Protein 1YOA (pdb70)

Solvent-accessible surface area: 8650 Å² total; per-residue (Å²): 178,104,87,96,38,68,84,137,87,64,107,73,100,92,48,16,3,42,0,0,0,0,63,60,51,153,67,25,4,7,8,19,18,7,71,27,82,112,51,35,188,169,60,57,29,9,6,0,9,5,92,98,112,37,88,16,5,42,0,0,96,134,32,19,66,0,0,8,0,29,0,0,90,103,17,85,70,12,0,96,39,5,112,111,115,37,87,151,86,44,89,126,0,12,44,18,44,32,71,96,4,96,82,45,27,3,2,2,0,47,66,0,1,62,32,35,0,0,55,32,122,106,40,127,80,46,44,102,30,0,86,0,25,0,40,39,61,79,56,19,98,86,96,156,57,158,66,7,52,14,134,120,12,65,59,136,97,22,38

B-factor: mean 22.8, std 9.39, range [10.14, 68.41]

Radius of gyration: 15.27 Å; Cα contacts (8 Å, |Δi|>4): 345; chains: 1; bounding box: 40×35×39 Å

Sequence (159 aa):
MNLEAKKKVLRSFTYGLYVLTAKDGDEVAAGTVNWVTQASFQPPLVAVGLKRDSHLHALVERTGKLALMTLAHDQKAIAQDFFKPTVREGDRLNGHPFEPSPTFGLPLLTELPYWLEAEVRHLYPGGDHSLVVAEVVEAGVRREEKPLVMWDTGWFYGG

Secondary structure (DSSP, 8-state):
--HHHHHHHHTT---B-EEEEEEETTEEEEEEE--EEEEETTTTEEEEEEESSSHHHHHHHHH-EEEEEEPBTT-HHHHHHTSS---EETTEETTEEEEE-TTT--EEETTSSEEEEEEEEEEE--SSEEEEEEEEEEEEES---PBPBGGGGT-----

Nearest PDB structures (foldseek):
  1wgb-assembly1_A  TM=1.001E+00  e=1.718E-31  Thermus thermophilus
  2r6v-assembly1_A  TM=8.390E-01  e=9.562E-11  Pyrococcus horikoshii OT3
  3k87-assembly1_B  TM=8.018E-01  e=1.440E-09  Burkholderia cepacia
  3cb0-assembly2_B  TM=8.166E-01  e=2.243E-09  Brucella melitensis
  3bnk-assembly1_A  TM=8.298E-01  e=1.056E-08  Methanosarcina acetivorans

InterPro domains:
  IPR002563 Flavin reductase like domain [PF01613] (10-154)
  IPR002563 Flavin reductase like domain [SM00903] (10-157)
  IPR012349 FMN-binding split barrel [G3DSA:2.30.110.10] (2-159)
  IPR050268 NADH-dependent flavin reductase [PTHR30466] (7-154)

Structure (mmCIF, N/CA/C/O backbone):
data_1YOA
#
_entry.id   1YOA
#
_cell.length_a   132.966
_cell.length_b   132.966
_cell.length_c   132.966
_cell.angle_alpha   90.00
_cell.angle_beta   90.00
_cell.angle_gamma   90.00
#
_symmetry.space_group_name_H-M   'I 4 3 2'
#
loop_
_entity.id
_entity.type
_entity.pdbx_description
1 polymer 'putative flavoprotein'
2 non-polymer 'FLAVIN-ADENINE DINUCLEOTIDE'
3 non-polymer 'FLAVIN MONONUCLEOTIDE'
4 water water
#
loop_
_atom_site.group_PDB
_atom_site.id
_atom_site.type_symbol
_atom_site.label_atom_id
_atom_site.label_alt_id
_atom_site.label_comp_id
_atom_site.label_asym_id
_atom_site.label_entity_id
_atom_site.label_seq_id
_atom_site.pdbx_PDB_ins_code
_atom_site.Cartn_x
_atom_site.Cartn_y
_atom_site.Cartn_z
_atom_site.occupancy
_atom_site.B_iso_or_equiv
_atom_site.auth_seq_id
_atom_site.auth_comp_id
_atom_site.auth_asym_id
_atom_site.auth_atom_id
_atom_site.pdbx_PDB_model_num
ATOM 1 N N . MET A 1 1 ? 41.049 64.418 34.359 1.00 36.11 1 MET A N 1
ATOM 2 C CA . MET A 1 1 ? 41.594 64.546 32.979 1.00 35.71 1 MET A CA 1
ATOM 3 C C . MET A 1 1 ? 41.127 65.850 32.331 1.00 34.81 1 MET A C 1
ATOM 4 O O . MET A 1 1 ? 40.266 66.544 32.869 1.00 35.22 1 MET A O 1
ATOM 9 N N . ASN A 1 2 ? 41.685 66.175 31.172 1.00 33.16 2 ASN A N 1
ATOM 10 C CA . ASN A 1 2 ? 41.231 67.313 30.383 1.00 32.83 2 ASN A CA 1
ATOM 11 C C . ASN A 1 2 ? 39.902 66.972 29.679 1.00 32.45 2 ASN A C 1
ATOM 12 O O . ASN A 1 2 ? 39.908 66.393 28.592 1.00 31.47 2 ASN A O 1
ATOM 17 N N . LEU A 1 3 ? 38.778 67.349 30.293 1.00 31.59 3 LEU A N 1
ATOM 18 C CA . LEU A 1 3 ? 37.453 66.968 29.786 1.00 31.58 3 LEU A CA 1
ATOM 19 C C . LEU A 1 3 ? 37.056 67.667 28.508 1.00 30.73 3 LEU A C 1
ATOM 20 O O . LEU A 1 3 ? 36.426 67.043 27.644 1.00 30.03 3 LEU A O 1
ATOM 25 N N . GLU A 1 4 ? 37.416 68.945 28.367 1.00 29.53 4 GLU A N 1
ATOM 26 C CA . GLU A 1 4 ? 37.118 69.660 27.134 1.00 29.91 4 GLU A CA 1
ATOM 27 C C . GLU A 1 4 ? 37.831 68.983 25.958 1.00 27.82 4 GLU A C 1
ATOM 28 O O . GLU A 1 4 ? 37.249 68.810 24.889 1.00 27.46 4 GLU A O 1
ATOM 34 N N . ALA A 1 5 ? 39.075 68.580 26.181 1.00 26.11 5 ALA A N 1
ATOM 35 C CA . ALA A 1 5 ? 39.868 67.936 25.149 1.00 25.01 5 ALA A CA 1
ATOM 36 C C . ALA A 1 5 ? 39.317 66.547 24.791 1.00 23.66 5 ALA A C 1
ATOM 37 O O . ALA A 1 5 ? 39.280 66.196 23.626 1.00 23.96 5 ALA A O 1
ATOM 39 N N . LYS A 1 6 ? 38.939 65.757 25.784 1.00 23.03 6 LYS A N 1
ATOM 40 C CA . LYS A 1 6 ? 38.323 64.440 25.557 1.00 23.30 6 LYS A CA 1
ATOM 41 C C . LYS A 1 6 ? 37.080 64.545 24.658 1.00 22.45 6 LYS A C 1
ATOM 42 O O . LYS A 1 6 ? 36.899 63.743 23.718 1.00 19.81 6 LYS A O 1
ATOM 48 N N . LYS A 1 7 ? 36.236 65.542 24.940 1.00 20.95 7 LYS A N 1
ATOM 49 C CA . LYS A 1 7 ? 35.036 65.757 24.129 1.00 21.36 7 LYS A CA 1
ATOM 50 C C . LYS A 1 7 ? 35.375 66.072 22.700 1.00 20.15 7 LYS A C 1
ATOM 51 O O . LYS A 1 7 ? 34.760 65.506 21.786 1.00 18.82 7 LYS A O 1
ATOM 57 N N . LYS A 1 8 ? 36.327 66.995 22.500 1.00 18.88 8 LYS A N 1
ATOM 58 C CA . LYS A 1 8 ? 36.759 67.394 21.172 1.00 19.05 8 LYS A CA 1
ATOM 59 C C . LYS A 1 8 ? 37.434 66.244 20.411 1.00 18.09 8 LYS A C 1
ATOM 60 O O . LYS A 1 8 ? 37.201 66.081 19.224 1.00 18.12 8 LYS A O 1
ATOM 66 N N . VAL A 1 9 ? 38.235 65.445 21.118 1.00 17.56 9 VAL A N 1
ATOM 67 C CA . VAL A 1 9 ? 38.898 64.292 20.513 1.00 16.73 9 VAL A CA 1
ATOM 68 C C . VAL A 1 9 ? 37.880 63.256 20.041 1.00 16.26 9 VAL A C 1
ATOM 69 O O . VAL A 1 9 ? 37.936 62.824 18.898 1.00 16.32 9 VAL A O 1
ATOM 73 N N . LEU A 1 10 ? 36.911 62.909 20.886 1.00 15.87 10 LEU A N 1
ATOM 74 C CA . LEU A 1 10 ? 35.921 61.891 20.514 1.00 15.63 10 LEU A CA 1
ATOM 75 C C . LEU A 1 10 ? 35.022 62.407 19.380 1.00 16.31 10 LEU A C 1
ATOM 76 O O . LEU A 1 10 ? 34.604 61.634 18.527 1.00 14.99 10 LEU A O 1
ATOM 81 N N . ARG A 1 11 ? 34.754 63.715 19.357 1.00 16.53 11 ARG A N 1
ATOM 82 C CA . ARG A 1 11 ? 33.994 64.332 18.275 1.00 17.59 11 ARG A CA 1
ATOM 83 C C . ARG A 1 11 ? 34.779 64.490 16.974 1.00 16.37 11 ARG A C 1
ATOM 84 O O . ARG A 1 11 ? 34.213 64.864 15.973 1.00 16.52 11 ARG A O 1
ATOM 92 N N . SER A 1 12 ? 36.078 64.168 16.967 1.00 15.32 12 SER A N 1
ATOM 93 C CA . SER A 1 12 ? 36.845 64.157 15.707 1.00 14.77 12 SER A CA 1
ATOM 94 C C . SER A 1 12 ? 36.703 62.825 14.940 1.00 14.53 12 SER A C 1
ATOM 95 O O . SER A 1 12 ? 37.226 62.701 13.835 1.00 15.03 12 SER A O 1
ATOM 98 N N . PHE A 1 13 ? 36.029 61.845 15.535 1.00 13.48 13 PHE A N 1
AT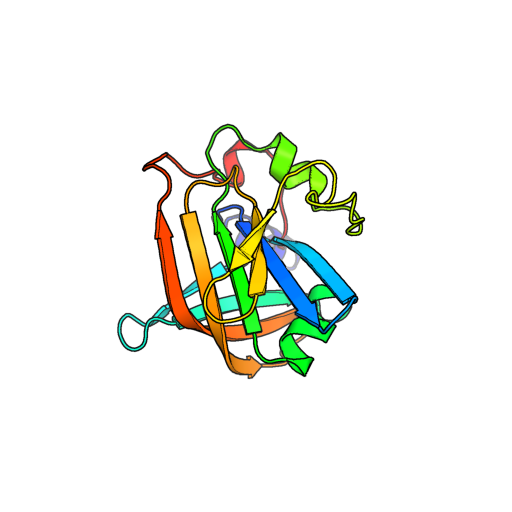OM 99 C CA . PHE A 1 13 ? 35.844 60.506 14.941 1.00 13.06 13 PHE A CA 1
ATOM 100 C C . PHE A 1 13 ? 34.850 60.624 13.791 1.00 14.29 13 PHE A C 1
ATOM 101 O O . PHE A 1 13 ? 33.868 61.393 13.874 1.00 14.00 13 PHE A O 1
ATOM 109 N N . THR A 1 14 ? 35.092 59.851 12.744 1.00 13.75 14 THR A N 1
ATOM 110 C CA . THR A 1 14 ? 34.269 59.861 11.531 1.00 13.82 14 THR A CA 1
ATOM 111 C C . THR A 1 14 ? 33.337 58.662 11.531 1.00 13.15 14 THR A C 1
ATOM 112 O O . THR A 1 14 ? 33.772 57.544 11.806 1.00 11.91 14 THR A O 1
ATOM 116 N N . TYR A 1 15 ? 32.049 58.908 11.258 1.00 12.77 15 TYR A N 1
ATOM 117 C CA . TYR A 1 15 ? 31.063 57.840 11.169 1.00 13.55 15 TYR A CA 1
ATOM 118 C C . TYR A 1 15 ? 30.162 57.947 9.948 1.00 13.38 15 TYR A C 1
ATOM 119 O O . TYR A 1 15 ? 29.995 59.008 9.366 1.00 13.94 15 TYR A O 1
ATOM 128 N N . GLY A 1 16 ? 29.570 56.822 9.586 1.00 13.39 16 GLY A N 1
ATOM 129 C CA . GLY A 1 16 ? 28.470 56.801 8.671 1.00 13.01 16 GLY A CA 1
ATOM 130 C C . GLY A 1 16 ? 27.183 56.869 9.447 1.00 13.89 16 GLY A C 1
ATOM 131 O O . GLY A 1 16 ? 27.183 56.945 10.688 1.00 14.15 16 GLY A O 1
ATOM 132 N N . LEU A 1 17 ? 26.094 56.802 8.704 1.00 13.27 17 LEU A N 1
ATOM 133 C CA . LEU A 1 17 ? 24.760 56.765 9.269 1.00 14.00 17 LEU A CA 1
ATOM 134 C C . LEU A 1 17 ? 24.025 55.559 8.746 1.00 12.79 17 LEU A C 1
ATOM 135 O O . LEU A 1 17 ? 24.019 55.281 7.541 1.00 13.52 17 LEU A O 1
ATOM 140 N N . TYR A 1 18 ? 23.400 54.849 9.669 1.00 12.58 18 TYR A N 1
ATOM 141 C CA . TYR A 1 18 ? 22.815 53.527 9.422 1.00 11.84 18 TYR A CA 1
ATOM 142 C C . TYR A 1 18 ? 21.493 53.457 10.171 1.00 12.23 18 TYR A C 1
ATOM 143 O O .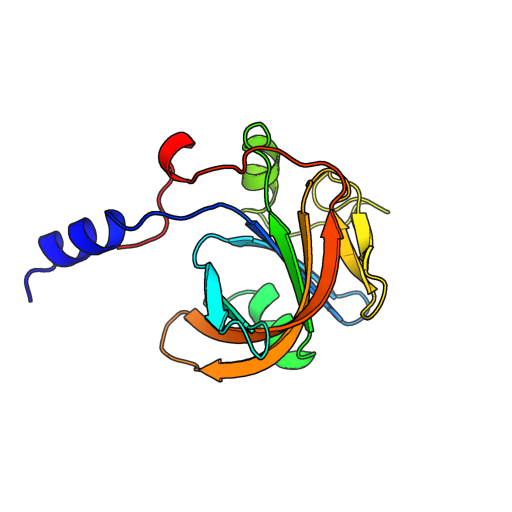 TYR A 1 18 ? 21.270 54.211 11.148 1.00 11.63 18 TYR A O 1
ATOM 152 N N . VAL A 1 19 ? 20.608 52.585 9.712 1.00 11.72 19 VAL A N 1
ATOM 153 C CA . VAL A 1 19 ? 19.404 52.270 10.491 1.00 12.55 19 VAL A CA 1
ATOM 154 C C . VAL A 1 19 ? 19.489 50.867 10.957 1.00 12.51 19 VAL A C 1
ATOM 155 O O . VAL A 1 19 ? 19.722 49.955 10.177 1.00 12.57 19 VAL A O 1
ATOM 159 N N . LEU A 1 20 ? 19.352 50.684 12.266 1.00 12.99 20 LEU A N 1
ATOM 160 C CA . LEU A 1 20 ? 19.397 49.371 12.870 1.00 13.48 20 LEU A CA 1
ATOM 161 C C . LEU A 1 20 ? 17.959 48.970 13.208 1.00 13.83 20 LEU A C 1
ATOM 162 O O . LEU A 1 20 ? 17.222 49.792 13.716 1.00 14.23 20 LEU A O 1
ATOM 167 N N . THR A 1 21 ? 17.556 47.769 12.854 1.00 14.37 21 THR A N 1
ATOM 168 C CA . THR A 1 21 ? 16.229 47.271 13.240 1.00 15.36 21 THR A CA 1
ATOM 169 C C . THR A 1 21 ? 16.276 45.978 14.017 1.00 15.53 21 THR A C 1
ATOM 170 O O . THR A 1 21 ? 17.216 45.187 13.935 1.00 14.16 21 THR A O 1
ATOM 174 N N . ALA A 1 22 ? 15.177 45.731 14.725 1.00 15.61 22 ALA A N 1
ATOM 175 C CA . ALA A 1 22 ? 15.048 44.585 15.583 1.00 16.11 22 ALA A CA 1
ATOM 176 C C . ALA A 1 22 ? 13.556 44.303 15.762 1.00 16.56 22 ALA A C 1
ATOM 177 O O . ALA A 1 22 ? 12.715 45.190 15.595 1.00 15.74 22 ALA A O 1
ATOM 179 N N . LYS A 1 23 ? 13.236 43.077 16.111 1.00 18.84 23 LYS A N 1
ATOM 180 C CA . LYS A 1 23 ? 11.833 42.752 16.353 1.00 20.20 23 LYS A CA 1
ATOM 181 C C . LYS A 1 23 ? 11.642 41.451 17.114 1.00 20.60 23 LYS A C 1
ATOM 182 O O . LYS A 1 23 ? 12.498 40.557 17.082 1.00 20.26 23 LYS A O 1
ATOM 188 N N . ASP A 1 24 ? 10.517 41.390 17.821 1.00 20.64 24 ASP A N 1
ATOM 189 C CA . ASP A 1 24 ? 10.085 40.216 18.550 1.00 21.55 24 ASP A CA 1
ATOM 190 C C . ASP A 1 24 ? 8.571 40.248 18.539 1.00 21.22 24 ASP A C 1
ATOM 191 O O . ASP A 1 24 ? 7.978 40.978 19.302 1.00 20.64 24 ASP A O 1
ATOM 196 N N . GLY A 1 25 ? 7.967 39.476 17.649 1.00 22.88 25 GLY A N 1
ATOM 197 C CA . GLY A 1 25 ? 6.511 39.489 17.461 1.00 22.87 25 GLY A CA 1
ATOM 198 C C . GLY A 1 25 ? 6.039 40.871 17.041 1.00 23.34 25 GLY A C 1
ATOM 199 O O . GLY A 1 25 ? 6.565 41.443 16.084 1.00 23.62 25 GLY A O 1
ATOM 200 N N . ASP A 1 26 ? 5.082 41.442 17.779 1.00 23.18 26 ASP A N 1
ATOM 201 C CA . ASP A 1 26 ? 4.589 42.779 17.465 1.00 23.64 26 ASP A CA 1
ATOM 202 C C . ASP A 1 26 ? 5.491 43.917 17.942 1.00 22.50 26 ASP A C 1
ATOM 203 O O . ASP A 1 26 ? 5.255 45.063 17.594 1.00 21.00 26 ASP A O 1
ATOM 208 N N . GLU A 1 27 ? 6.515 43.618 18.742 1.00 22.19 27 GLU A N 1
ATOM 209 C CA . GLU A 1 27 ? 7.492 44.637 19.103 1.00 22.74 27 GLU A CA 1
ATOM 210 C C . GLU A 1 27 ? 8.468 44.825 17.958 1.00 22.02 27 GLU A C 1
ATOM 211 O O . GLU A 1 27 ? 9.119 43.874 17.538 1.00 20.55 27 GLU A O 1
ATOM 217 N N . VAL A 1 28 ? 8.509 46.050 17.450 1.00 22.51 28 VAL A N 1
ATOM 218 C CA . VAL A 1 28 ? 9.408 46.440 16.369 1.00 22.29 28 VAL A CA 1
ATOM 219 C C . VAL A 1 28 ? 10.099 47.732 16.785 1.00 21.42 28 VAL A C 1
ATOM 220 O O . VAL A 1 28 ? 9.477 48.637 17.354 1.00 22.00 28 VAL A O 1
ATOM 224 N N . ALA A 1 29 ? 11.405 47.806 16.510 1.00 19.06 29 ALA A N 1
ATOM 225 C CA . ALA A 1 29 ? 12.198 48.992 16.774 1.00 18.97 29 ALA A CA 1
ATOM 226 C C . ALA A 1 29 ? 13.125 49.257 15.598 1.00 17.77 29 ALA A C 1
ATOM 227 O O . ALA A 1 29 ? 13.603 48.338 14.959 1.00 16.49 29 ALA A O 1
ATOM 229 N N . ALA A 1 30 ? 13.319 50.527 15.303 1.00 17.44 30 ALA A N 1
ATOM 230 C CA . ALA A 1 30 ? 14.220 50.957 14.257 1.00 17.13 30 ALA A CA 1
ATOM 231 C C . ALA A 1 30 ? 14.825 52.253 14.742 1.00 16.93 30 ALA A C 1
ATOM 232 O O . ALA A 1 30 ? 14.123 53.099 15.287 1.00 18.29 30 ALA A O 1
ATOM 234 N N . GLY A 1 31 ? 16.140 52.401 14.599 1.00 15.49 31 GLY A N 1
ATOM 235 C CA . GLY A 1 31 ? 16.780 53.624 15.019 1.00 14.82 31 GLY A CA 1
ATOM 236 C C . GLY A 1 31 ? 17.997 53.965 14.205 1.00 14.45 31 GLY A C 1
ATOM 237 O O . GLY A 1 31 ? 18.721 53.068 13.742 1.00 12.42 31 GLY A O 1
ATOM 238 N N . THR A 1 32 ? 18.214 55.256 14.010 1.00 13.69 32 THR A N 1
ATOM 239 C CA . THR A 1 32 ? 19.424 55.710 13.330 1.00 14.21 32 THR A CA 1
ATOM 240 C C . THR A 1 32 ? 20.599 55.641 14.294 1.00 14.03 32 THR A C 1
ATOM 241 O O . THR A 1 32 ? 20.528 56.114 15.441 1.00 13.05 32 THR A O 1
ATOM 245 N N . VAL A 1 33 ? 21.683 55.052 13.816 1.00 13.24 33 VAL A N 1
ATOM 246 C CA . VAL A 1 33 ? 22.897 54.858 14.596 1.00 12.44 33 VAL A CA 1
ATOM 247 C C . VAL A 1 33 ? 24.142 55.287 13.806 1.00 12.99 33 VAL A C 1
ATOM 248 O O . VAL A 1 33 ? 24.165 55.279 12.565 1.00 12.36 33 VAL A O 1
ATOM 252 N N . ASN A 1 34 ? 25.173 55.666 14.555 1.00 13.06 34 ASN A N 1
ATOM 253 C CA . ASN A 1 34 ? 26.474 55.946 13.981 1.00 13.25 34 ASN A CA 1
ATOM 254 C C . ASN A 1 34 ? 27.620 55.073 14.486 1.00 12.85 34 ASN A C 1
ATOM 255 O O . ASN A 1 34 ? 28.613 54.918 13.775 1.00 12.17 34 ASN A O 1
ATOM 260 N N . TRP A 1 35 ? 27.513 54.576 15.706 1.00 12.15 35 TRP A N 1
ATOM 261 C CA . TRP A 1 35 ? 28.613 53.843 16.350 1.00 12.25 35 TRP A CA 1
ATOM 262 C C . TRP A 1 35 ? 28.664 52.413 15.830 1.00 12.48 35 TRP A C 1
ATOM 263 O O . TRP A 1 35 ? 28.237 51.471 16.475 1.00 12.99 35 TRP A O 1
ATOM 274 N N . VAL A 1 36 ? 29.230 52.269 14.634 1.00 11.79 36 VAL A N 1
ATOM 275 C CA . VAL A 1 36 ? 29.213 51.001 13.906 1.00 11.84 36 VAL A CA 1
ATOM 276 C C . VAL A 1 36 ? 30.605 50.811 13.270 1.00 11.82 36 VAL A C 1
ATOM 277 O O . VAL A 1 36 ? 31.142 51.737 12.616 1.00 11.56 36 VAL A O 1
ATOM 281 N N . THR A 1 37 ? 31.156 49.616 13.420 1.00 12.14 37 THR A N 1
ATOM 282 C CA . THR A 1 37 ? 32.392 49.277 12.711 1.00 12.01 37 THR A CA 1
ATOM 283 C C . THR A 1 37 ? 32.433 47.770 12.405 1.00 12.52 37 THR A C 1
ATOM 284 O O . THR A 1 37 ? 31.927 46.972 13.159 1.00 11.85 37 THR A O 1
ATOM 288 N N . GLN A 1 38 ? 33.086 47.388 11.313 1.00 13.38 38 GLN A N 1
ATOM 289 C CA . GLN A 1 38 ? 33.414 45.981 11.122 1.00 13.14 38 GLN A CA 1
ATOM 290 C C . GLN A 1 38 ? 34.431 45.588 12.240 1.00 13.49 38 GLN A C 1
ATOM 291 O O . GLN A 1 38 ? 35.169 46.446 12.762 1.00 14.06 38 GLN A O 1
ATOM 297 N N . ALA A 1 39 ? 34.429 44.317 12.651 1.00 12.84 39 ALA A N 1
ATOM 298 C CA . ALA A 1 39 ? 35.261 43.830 13.747 1.00 13.76 39 ALA A CA 1
ATOM 299 C C . ALA A 1 39 ? 36.016 42.494 13.454 1.00 14.20 39 ALA A C 1
ATOM 300 O O . ALA A 1 39 ? 36.577 41.925 14.357 1.00 14.05 39 ALA A O 1
ATOM 302 N N . SER A 1 40 ? 35.976 42.040 12.213 1.00 14.52 40 SER A N 1
ATOM 303 C CA . SER A 1 40 ? 36.780 40.890 11.702 1.00 16.99 40 SER A CA 1
ATOM 304 C C . SER A 1 40 ? 36.305 40.607 10.247 1.00 16.95 40 SER A C 1
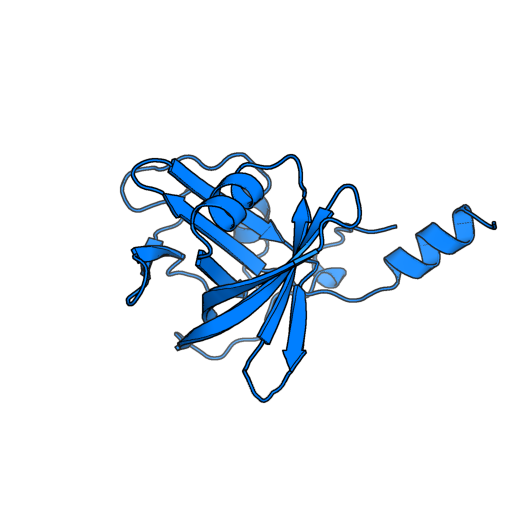ATOM 305 O O . SER A 1 40 ? 35.193 40.944 9.877 1.00 15.03 40 SER A O 1
ATOM 308 N N . PHE A 1 41 ? 37.190 40.091 9.390 1.00 17.67 41 PHE A N 1
ATOM 309 C CA . PHE A 1 41 ? 36.828 39.656 8.064 1.00 18.66 41 PHE A CA 1
ATOM 310 C C . PHE A 1 41 ? 36.271 38.237 8.173 1.00 20.07 41 PHE A C 1
ATOM 311 O O . PHE A 1 41 ? 35.247 37.925 7.563 1.00 19.68 41 PHE A O 1
ATOM 319 N N . GLN A 1 42 ? 36.969 37.395 8.939 1.00 21.44 42 GLN A N 1
ATOM 320 C CA . GLN A 1 42 ? 36.521 36.031 9.255 1.00 22.68 42 GLN A CA 1
ATOM 321 C C . GLN A 1 42 ? 36.482 35.856 10.764 1.00 21.18 42 GLN A C 1
ATOM 322 O O . GLN A 1 42 ? 37.496 36.073 11.459 1.00 21.22 42 GLN A O 1
ATOM 328 N N . PRO A 1 43 ? 35.321 35.548 11.331 1.00 19.83 43 PRO A N 1
ATOM 329 C CA . PRO A 1 43 ? 34.013 35.611 10.666 1.00 20.09 43 PRO A CA 1
ATOM 330 C C . PRO A 1 43 ? 33.683 37.062 10.340 1.00 19.57 43 PRO A C 1
ATOM 331 O O . PRO A 1 43 ? 34.400 37.940 10.845 1.00 18.52 43 PRO A O 1
ATOM 335 N N . PRO A 1 44 ? 32.681 37.319 9.497 1.00 19.57 44 PRO A N 1
ATOM 336 C CA . PRO A 1 44 ? 32.306 38.698 9.181 1.00 18.68 44 PRO A CA 1
ATOM 337 C C . PRO A 1 44 ? 31.520 39.309 10.336 1.00 18.16 44 PRO A C 1
ATOM 338 O O . PRO A 1 44 ? 30.319 39.129 10.439 1.00 18.22 44 PRO A O 1
ATOM 342 N N . LEU A 1 45 ? 32.220 40.036 11.200 1.00 16.50 45 LEU A N 1
ATOM 343 C CA . LEU A 1 45 ? 31.620 40.618 12.390 1.00 15.33 45 LEU A CA 1
ATOM 344 C C . LEU A 1 45 ? 31.393 42.112 12.260 1.00 14.89 45 LEU A C 1
ATOM 345 O O . LEU A 1 45 ? 32.204 42.814 11.687 1.00 14.29 45 LEU A O 1
ATOM 350 N N . VAL A 1 46 ? 30.273 42.592 12.789 1.00 14.06 46 VAL A N 1
ATOM 351 C CA . VAL A 1 46 ? 29.998 44.021 12.884 1.00 14.49 46 VAL A CA 1
ATOM 352 C C . VAL A 1 46 ? 29.828 44.290 14.368 1.00 13.93 46 VAL A C 1
ATOM 353 O O . VAL A 1 46 ? 29.254 43.481 15.084 1.00 14.43 46 VAL A O 1
ATOM 357 N N . ALA A 1 47 ? 30.360 45.408 14.821 1.00 13.42 47 ALA A N 1
ATOM 358 C CA . ALA A 1 47 ? 30.174 45.875 16.194 1.00 13.81 47 ALA A CA 1
ATOM 359 C C . ALA A 1 47 ? 29.334 47.148 16.181 1.00 13.54 47 ALA A C 1
ATOM 360 O O . ALA A 1 47 ? 29.554 48.039 15.358 1.00 14.13 47 ALA A O 1
ATOM 362 N N . VAL A 1 48 ? 28.381 47.235 17.110 1.00 14.71 48 VAL A N 1
ATOM 363 C CA . VAL A 1 48 ? 27.489 48.396 17.239 1.00 14.94 48 VAL A CA 1
ATOM 364 C C . VAL A 1 48 ? 27.425 48.845 18.702 1.00 14.38 48 VAL A C 1
ATOM 365 O O . VAL A 1 48 ? 27.201 48.023 19.589 1.00 15.42 48 VAL A O 1
ATOM 369 N N . GLY A 1 49 ? 27.628 50.138 18.940 1.00 13.64 49 GLY A N 1
ATOM 370 C CA . GLY A 1 49 ? 27.386 50.752 20.244 1.00 14.52 49 GLY A CA 1
ATOM 371 C C . GLY A 1 49 ? 25.906 51.115 20.372 1.00 15.39 49 GLY A C 1
ATOM 372 O O . GLY A 1 49 ? 25.437 52.050 19.706 1.00 14.93 49 GLY A O 1
ATOM 373 N N . LEU A 1 50 ? 25.200 50.396 21.239 1.00 17.01 50 LEU A N 1
ATOM 374 C CA . LEU A 1 50 ? 23.743 50.470 21.344 1.00 18.26 50 LEU A CA 1
ATOM 375 C C . LEU A 1 50 ? 23.338 50.933 22.738 1.00 18.64 50 LEU A C 1
ATOM 376 O O . LEU A 1 50 ? 23.684 50.295 23.735 1.00 16.64 50 LEU A O 1
ATOM 381 N N . LYS A 1 51 ? 22.605 52.043 22.798 1.00 20.33 51 LYS A N 1
ATOM 382 C CA . LYS A 1 51 ? 22.172 52.651 24.066 1.00 21.23 51 LYS A CA 1
ATOM 383 C C . LYS A 1 51 ? 21.399 51.645 24.899 1.00 21.61 51 LYS A C 1
ATOM 384 O O . LYS A 1 51 ? 20.433 51.049 24.435 1.00 20.22 51 LYS A O 1
ATOM 390 N N . ARG A 1 52 ? 21.834 51.465 26.140 1.00 22.77 52 ARG A N 1
ATOM 391 C CA . ARG A 1 52 ? 21.298 50.435 27.010 1.00 25.10 52 ARG A CA 1
ATOM 392 C C . ARG A 1 52 ? 19.803 50.695 27.258 1.00 25.80 52 ARG A C 1
ATOM 393 O O . ARG A 1 52 ? 19.016 49.752 27.328 1.00 26.66 52 ARG A O 1
ATOM 401 N N . ASP A 1 53 ? 19.467 51.974 27.382 1.00 27.16 53 ASP A N 1
ATOM 402 C CA . ASP A 1 53 ? 18.119 52.464 27.703 1.00 28.66 53 ASP A CA 1
ATOM 403 C C . ASP A 1 53 ? 17.394 52.769 26.397 1.00 27.35 53 ASP A C 1
ATOM 404 O O . ASP A 1 53 ? 17.071 53.940 26.094 1.00 29.39 53 ASP A O 1
ATOM 409 N N . SER A 1 54 ? 17.203 51.724 25.596 1.00 24.69 54 SER A N 1
ATOM 410 C CA . SER A 1 54 ? 16.491 51.857 24.327 1.00 22.07 54 SER A CA 1
ATOM 411 C C . SER A 1 54 ? 15.730 50.575 23.984 1.00 20.36 54 SER A C 1
ATOM 412 O O . SER A 1 54 ? 16.077 49.461 24.411 1.00 18.07 54 SER A O 1
ATOM 415 N N . HIS A 1 55 ? 14.669 50.727 23.185 1.00 19.28 55 HIS A N 1
ATOM 416 C CA . HIS A 1 55 ? 13.874 49.591 22.767 1.00 18.45 55 HIS A CA 1
ATOM 417 C C . HIS A 1 55 ? 14.701 48.700 21.849 1.00 17.64 55 HIS A C 1
ATOM 418 O O . HIS A 1 55 ? 14.634 47.488 21.946 1.00 16.56 55 HIS A O 1
ATOM 425 N N . LEU A 1 56 ? 15.503 49.301 20.972 1.00 16.69 56 LEU A N 1
ATOM 426 C CA . LEU A 1 56 ? 16.403 48.515 20.131 1.00 17.45 56 LEU A CA 1
ATOM 427 C C . LEU A 1 56 ? 17.258 47.584 20.959 1.00 16.12 56 LEU A C 1
ATOM 428 O O . LEU A 1 56 ? 17.372 46.406 20.658 1.00 17.01 56 LEU A O 1
ATOM 433 N N . HIS A 1 57 ? 17.868 48.111 22.011 1.00 16.85 57 HIS A N 1
ATOM 434 C CA . HIS A 1 57 ? 18.735 47.286 22.856 1.00 17.48 57 HIS A CA 1
ATOM 435 C C . HIS A 1 57 ? 17.966 46.121 23.450 1.00 17.97 57 HIS A C 1
ATOM 436 O O . HIS A 1 57 ? 18.418 44.983 23.431 1.00 18.20 57 HIS A O 1
ATOM 443 N N . ALA A 1 58 ? 16.768 46.408 23.959 1.00 18.37 58 ALA A N 1
ATOM 444 C CA . ALA A 1 58 ? 15.976 45.386 24.631 1.00 18.75 58 ALA A CA 1
ATOM 445 C C . ALA A 1 58 ? 15.696 44.225 23.690 1.00 17.92 58 ALA A C 1
ATOM 446 O O . ALA A 1 58 ? 15.901 43.053 24.038 1.00 17.81 58 ALA A O 1
ATOM 448 N N . LEU A 1 59 ? 15.309 44.540 22.457 1.00 17.53 59 LEU A N 1
ATOM 449 C CA . LEU A 1 59 ? 14.996 43.533 21.461 1.00 17.83 59 LEU A CA 1
ATOM 450 C C . LEU A 1 59 ? 16.224 42.792 20.977 1.00 17.69 59 LEU A C 1
ATOM 451 O O . LEU A 1 59 ? 16.160 41.585 20.752 1.00 17.95 59 LEU A O 1
ATOM 456 N N . VAL A 1 60 ? 17.325 43.510 20.772 1.00 18.87 60 VAL A N 1
ATOM 457 C CA . VAL A 1 60 ? 18.537 42.865 20.243 1.00 18.90 60 VAL A CA 1
ATOM 458 C C . VAL A 1 60 ? 19.071 41.892 21.284 1.00 20.64 60 VAL A C 1
ATOM 459 O O . VAL A 1 60 ? 19.440 40.774 20.948 1.00 21.29 60 VAL A O 1
ATOM 463 N N . GLU A 1 61 ? 19.103 42.316 22.539 1.00 22.08 61 GLU A N 1
ATOM 464 C CA . GLU A 1 61 ? 19.616 41.458 23.619 1.00 23.59 61 GLU A CA 1
ATOM 465 C C . GLU A 1 61 ? 18.718 40.230 23.829 1.00 23.46 61 GLU A C 1
ATOM 466 O O . GLU A 1 61 ? 19.192 39.126 24.031 1.00 23.36 61 GLU A O 1
ATOM 472 N N . ARG A 1 62 ? 17.408 40.425 23.747 1.00 23.16 62 ARG A N 1
ATOM 473 C CA . ARG A 1 62 ? 16.436 39.350 23.942 1.00 23.36 62 ARG A CA 1
ATOM 474 C C . ARG A 1 62 ? 16.413 38.292 22.826 1.00 22.70 62 ARG A C 1
ATOM 475 O O . ARG A 1 62 ? 16.317 37.097 23.096 1.00 22.87 62 ARG A O 1
ATOM 483 N N . THR A 1 63 ? 16.503 38.718 21.568 1.00 20.92 63 THR A N 1
ATOM 484 C CA . THR A 1 63 ? 16.373 37.818 20.434 1.00 20.31 63 THR A CA 1
ATOM 485 C C . THR A 1 63 ? 17.709 37.411 19.820 1.00 19.49 63 THR A C 1
ATOM 486 O O . THR A 1 63 ? 17.775 36.420 19.128 1.00 19.63 63 THR A O 1
ATOM 490 N N . GLY A 1 64 ? 18.751 38.205 20.046 1.00 19.05 64 GLY A N 1
ATOM 491 C CA . GLY A 1 64 ? 20.060 37.930 19.467 1.00 19.12 64 GLY A CA 1
ATOM 492 C C . GLY A 1 64 ? 20.149 38.187 17.969 1.00 18.98 64 GLY A C 1
ATOM 493 O O . GLY A 1 64 ? 21.025 37.650 17.297 1.00 18.87 64 GLY A O 1
ATOM 494 N N . LYS A 1 65 ? 19.231 38.995 17.443 1.00 18.35 65 LYS A N 1
ATOM 495 C CA . LYS A 1 65 ? 19.093 39.214 16.012 1.00 18.56 65 LYS A CA 1
ATOM 496 C C . LYS A 1 65 ? 19.008 40.694 15.719 1.00 17.45 65 LYS A C 1
ATOM 497 O O . LYS A 1 65 ? 18.330 41.437 16.442 1.00 18.55 65 LYS A O 1
ATOM 503 N N . LEU A 1 66 ? 19.665 41.130 14.643 1.00 16.26 66 LEU A N 1
ATOM 504 C CA . LEU A 1 66 ? 19.558 42.514 14.199 1.00 15.45 66 LEU A CA 1
ATOM 505 C C . LEU A 1 66 ? 19.729 42.658 12.690 1.00 15.22 66 LEU A C 1
ATOM 506 O O . LEU A 1 66 ? 20.276 41.790 12.034 1.00 16.08 66 LEU A O 1
ATOM 511 N N . ALA A 1 67 ? 19.207 43.745 12.141 1.0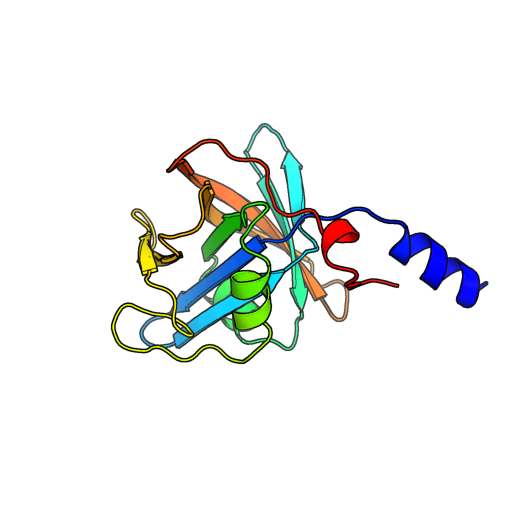0 14.72 67 ALA A N 1
ATOM 512 C CA . ALA A 1 67 ? 19.461 44.112 10.758 1.00 14.80 67 ALA A CA 1
ATOM 513 C C . ALA A 1 67 ? 20.010 45.509 10.745 1.00 15.07 67 ALA A C 1
ATOM 514 O O . ALA A 1 67 ? 19.701 46.318 11.598 1.00 14.54 67 ALA A O 1
ATOM 516 N N . LEU A 1 68 ? 20.872 45.785 9.776 1.00 14.84 68 LEU A N 1
ATOM 517 C CA . LEU A 1 68 ? 21.495 47.071 9.660 1.00 14.14 68 LEU A CA 1
ATOM 518 C C . LEU A 1 68 ? 21.477 47.483 8.196 1.00 14.72 68 LEU A C 1
ATOM 519 O O . LEU A 1 68 ? 21.797 46.683 7.333 1.00 14.11 68 LEU A O 1
ATOM 524 N N . MET A 1 69 ? 21.030 48.704 7.922 1.00 15.38 69 MET A N 1
ATOM 525 C CA . MET A 1 69 ? 20.997 49.231 6.550 1.00 15.73 69 MET A CA 1
ATOM 526 C C . MET A 1 69 ? 21.846 50.503 6.487 1.00 14.94 69 MET A C 1
ATOM 527 O O . MET A 1 69 ? 21.797 51.338 7.387 1.00 14.56 69 MET A O 1
ATOM 532 N N . THR A 1 70 ? 22.593 50.656 5.410 1.00 13.82 70 THR A N 1
ATOM 533 C CA . THR A 1 70 ? 23.340 51.879 5.151 1.00 13.89 70 THR A CA 1
ATOM 534 C C . THR A 1 70 ? 22.518 52.919 4.435 1.00 13.30 70 THR A C 1
ATOM 535 O O . THR A 1 70 ? 22.017 52.684 3.355 1.00 14.03 70 THR A O 1
ATOM 539 N N . LEU A 1 71 ? 22.439 54.102 5.012 1.00 14.25 71 LEU A N 1
ATOM 540 C CA . LEU A 1 71 ? 21.793 55.225 4.350 1.00 15.26 71 LEU A CA 1
ATOM 541 C C . LEU A 1 71 ? 22.641 55.732 3.152 1.00 16.08 71 LEU A C 1
ATOM 542 O O . LEU A 1 71 ? 23.880 55.861 3.250 1.00 16.73 71 LEU A O 1
ATOM 547 N N . ALA A 1 72 ? 21.978 56.004 2.026 1.00 17.12 72 ALA A N 1
ATOM 548 C CA . ALA A 1 72 ? 22.583 56.707 0.893 1.00 17.76 72 ALA A CA 1
ATOM 549 C C . ALA A 1 72 ? 22.863 58.173 1.154 1.00 18.33 72 ALA A C 1
ATOM 550 O O . ALA A 1 72 ? 22.251 58.809 2.006 1.00 19.95 72 ALA A O 1
ATOM 552 N N . HIS A 1 73 ? 23.750 58.737 0.343 1.00 19.23 73 HIS A N 1
ATOM 553 C CA . HIS A 1 73 ? 24.165 60.134 0.455 1.00 20.10 73 HIS A CA 1
ATOM 554 C C . HIS A 1 73 ? 22.985 61.135 0.418 1.00 20.73 73 HIS A C 1
ATOM 555 O O . HIS A 1 73 ? 23.077 62.195 1.004 1.00 20.75 73 HIS A O 1
ATOM 562 N N . ASP A 1 74 ? 21.892 60.795 -0.270 1.00 21.09 74 ASP A N 1
ATOM 563 C CA . ASP A 1 74 ? 20.736 61.701 -0.406 1.00 21.83 74 ASP A CA 1
ATOM 564 C C . ASP A 1 74 ? 19.575 61.379 0.546 1.00 21.38 74 ASP A C 1
ATOM 565 O O . ASP A 1 74 ? 18.432 61.804 0.329 1.00 20.65 74 ASP A O 1
ATOM 570 N N . GLN A 1 75 ? 19.871 60.652 1.614 1.00 20.33 75 GLN A N 1
ATOM 571 C CA . GLN A 1 75 ? 18.828 60.151 2.498 1.00 18.98 75 GLN A CA 1
ATOM 572 C C . GLN A 1 75 ? 18.912 60.706 3.914 1.00 18.95 75 GLN A C 1
ATOM 573 O O . GLN A 1 75 ? 18.481 60.056 4.835 1.00 17.93 75 GLN A O 1
ATOM 579 N N . LYS A 1 76 ? 19.390 61.937 4.088 1.00 19.67 76 LYS A N 1
ATOM 580 C CA . LYS A 1 76 ? 19.441 62.553 5.414 1.00 21.35 76 LYS A CA 1
ATOM 581 C C . LYS A 1 76 ? 18.007 62.620 6.032 1.00 21.08 76 LYS A C 1
ATOM 582 O O . LYS A 1 76 ? 17.828 62.463 7.232 1.00 21.15 76 LYS A O 1
ATOM 588 N N . ALA A 1 77 ? 16.999 62.803 5.182 1.00 21.75 77 ALA A N 1
ATOM 589 C CA . ALA A 1 77 ? 15.601 62.891 5.609 1.00 21.39 77 ALA A CA 1
ATOM 590 C C . ALA A 1 77 ? 15.138 61.586 6.225 1.00 20.99 77 ALA A C 1
ATOM 591 O O . ALA A 1 77 ? 14.374 61.588 7.187 1.00 21.19 77 ALA A O 1
ATOM 593 N N . ILE A 1 78 ? 15.622 60.464 5.692 1.00 19.50 78 ILE A N 1
ATOM 594 C CA . ILE A 1 78 ? 15.295 59.170 6.261 1.00 18.48 78 ILE A CA 1
ATOM 595 C C . ILE A 1 78 ? 15.967 59.005 7.623 1.00 18.31 78 ILE A C 1
ATOM 596 O O . ILE A 1 78 ? 15.351 58.513 8.572 1.00 18.39 78 ILE A O 1
ATOM 601 N N . ALA A 1 79 ? 17.241 59.380 7.717 1.00 17.41 79 ALA A N 1
ATOM 602 C CA . ALA A 1 79 ? 17.948 59.308 8.980 1.00 17.05 79 ALA A CA 1
ATOM 603 C C . ALA A 1 79 ? 17.200 60.066 10.080 1.00 17.93 79 ALA A C 1
ATOM 604 O O . ALA A 1 79 ? 17.026 59.546 11.175 1.00 17.53 79 ALA A O 1
ATOM 606 N N . GLN A 1 80 ? 16.733 61.270 9.745 1.00 18.78 80 GLN A N 1
ATOM 607 C CA . GLN A 1 80 ? 15.972 62.126 10.647 1.00 20.71 80 GLN A CA 1
ATOM 608 C C . GLN A 1 80 ? 14.729 61.414 11.195 1.00 19.96 80 GLN A C 1
ATOM 609 O O . GLN A 1 80 ? 14.392 61.523 12.390 1.00 20.69 80 GLN A O 1
ATOM 615 N N . ASP A 1 81 ? 14.069 60.663 10.330 1.00 19.76 81 ASP A N 1
ATOM 616 C CA . ASP A 1 81 ? 12.839 59.975 10.694 1.00 19.84 81 ASP A CA 1
ATOM 617 C C . ASP A 1 81 ? 13.032 58.856 11.718 1.00 19.36 81 ASP A C 1
ATOM 618 O O . ASP A 1 81 ? 12.064 58.411 12.327 1.00 19.12 81 ASP A O 1
ATOM 623 N N . PHE A 1 82 ? 14.263 58.385 11.928 1.00 19.63 82 PHE A N 1
ATOM 624 C CA . PHE A 1 82 ? 14.495 57.326 12.902 1.00 19.81 82 PHE A CA 1
ATOM 625 C C . PHE A 1 82 ? 15.279 57.749 14.142 1.00 21.03 82 PHE A C 1
ATOM 626 O O . PHE A 1 82 ? 15.823 56.911 14.861 1.00 20.27 82 PHE A O 1
ATOM 634 N N . PHE A 1 83 ? 15.265 59.055 14.406 1.00 21.87 83 PHE A N 1
ATOM 635 C CA . PHE A 1 83 ? 15.611 59.580 15.721 1.00 22.88 83 PHE A CA 1
ATOM 636 C C . PHE A 1 83 ? 14.396 59.676 16.655 1.00 25.15 83 PHE A C 1
ATOM 637 O O . PHE A 1 83 ? 14.550 60.018 17.814 1.00 26.84 83 PHE A O 1
ATOM 645 N N . LYS A 1 84 ? 13.198 59.441 16.130 1.00 26.30 84 LYS A N 1
ATOM 646 C CA . LYS A 1 84 ? 11.970 59.434 16.934 1.00 26.67 84 LYS A CA 1
ATOM 647 C C . LYS A 1 84 ? 11.465 58.003 17.120 1.00 26.71 84 LYS A C 1
ATOM 648 O O . LYS A 1 84 ? 11.894 57.096 16.377 1.00 26.28 84 LYS A O 1
ATOM 654 N N . PRO A 1 85 ? 10.565 57.773 18.087 1.00 25.55 85 PRO A N 1
ATOM 655 C CA . PRO A 1 85 ? 10.090 56.416 18.349 1.00 24.71 85 PRO A CA 1
ATOM 656 C C . PRO A 1 85 ? 9.463 55.808 17.092 1.00 22.88 85 PRO A C 1
ATOM 657 O O . PRO A 1 85 ? 8.966 56.527 16.235 1.00 23.29 85 PRO A O 1
ATOM 661 N N . THR A 1 86 ? 9.550 54.494 16.990 1.00 22.41 86 THR A N 1
ATOM 662 C CA . THR A 1 86 ? 9.121 53.768 15.815 1.00 21.48 86 THR A CA 1
ATOM 663 C C . THR A 1 86 ? 7.617 53.504 15.826 1.00 20.20 86 THR A C 1
ATOM 664 O O . THR A 1 86 ? 7.136 52.760 16.676 1.00 20.49 86 THR A O 1
ATOM 668 N N . VAL A 1 87 ? 6.906 54.044 14.831 1.00 18.59 87 VAL A N 1
ATOM 669 C CA . VAL A 1 87 ? 5.493 53.741 14.635 1.00 17.77 87 VAL A CA 1
ATOM 670 C C . VAL A 1 87 ? 5.306 53.004 13.323 1.00 17.58 87 VAL A C 1
ATOM 671 O O . VAL A 1 87 ? 5.807 53.465 12.275 1.00 16.57 87 VAL A O 1
ATOM 675 N N . ARG A 1 88 ? 4.616 51.866 13.382 1.00 17.53 88 ARG A N 1
ATOM 676 C CA . ARG A 1 88 ? 4.299 51.057 12.197 1.00 18.30 88 ARG A CA 1
ATOM 677 C C . ARG A 1 88 ? 2.987 51.513 11.563 1.00 18.91 88 ARG A C 1
ATOM 678 O O . ARG A 1 88 ? 1.919 51.558 12.213 1.00 17.05 88 ARG A O 1
ATOM 686 N N . GLU A 1 89 ? 3.093 51.849 10.277 1.00 19.40 89 GLU A N 1
ATOM 687 C CA . GLU A 1 89 ? 1.972 52.244 9.454 1.00 20.34 89 GLU A CA 1
ATOM 688 C C . GLU A 1 89 ? 1.871 51.217 8.338 1.00 20.52 89 GLU A C 1
ATOM 689 O O . GLU A 1 89 ? 2.358 51.419 7.224 1.00 21.55 89 GLU A O 1
ATOM 695 N N . GLY A 1 90 ? 1.243 50.093 8.658 1.00 20.71 90 GLY A N 1
ATOM 696 C CA . GLY A 1 90 ? 1.102 48.983 7.736 1.00 20.71 90 GLY A CA 1
ATOM 697 C C . GLY A 1 90 ? 2.464 48.434 7.354 1.00 21.08 90 GLY A C 1
ATOM 698 O O . GLY A 1 90 ? 3.209 47.944 8.193 1.00 19.44 90 GLY A O 1
ATOM 699 N N . ASP A 1 91 ? 2.814 48.551 6.079 1.00 20.52 91 ASP A N 1
ATOM 700 C CA . ASP A 1 91 ? 4.134 48.082 5.628 1.00 21.39 91 ASP A CA 1
ATOM 701 C C . ASP A 1 91 ? 5.236 49.176 5.608 1.00 20.44 91 ASP A C 1
ATOM 702 O O . ASP A 1 91 ? 6.253 49.056 4.895 1.00 18.79 91 ASP A O 1
ATOM 707 N N . ARG A 1 92 ? 5.033 50.220 6.411 1.00 19.42 92 ARG A N 1
ATOM 708 C CA . ARG A 1 92 ? 5.970 51.308 6.575 1.00 18.85 92 ARG A CA 1
ATOM 709 C C . ARG A 1 92 ? 6.300 51.485 8.069 1.00 18.54 92 ARG A C 1
ATOM 710 O O . ARG A 1 92 ? 5.460 51.178 8.924 1.00 17.10 92 ARG A O 1
ATOM 718 N N . LEU A 1 93 ? 7.522 51.942 8.347 1.00 17.20 93 LEU A N 1
ATOM 719 C CA . LEU A 1 93 ? 7.954 52.380 9.675 1.00 16.61 93 LEU A CA 1
ATOM 720 C C . LEU A 1 93 ? 8.302 53.855 9.561 1.00 16.78 93 LEU A C 1
ATOM 721 O O . LEU A 1 93 ? 9.138 54.242 8.763 1.00 15.63 93 LEU A O 1
ATOM 726 N N . ASN A 1 94 ? 7.620 54.704 10.317 1.00 15.99 94 ASN A N 1
ATOM 727 C CA . ASN A 1 94 ? 7.832 56.139 10.224 1.00 17.26 94 ASN A CA 1
ATOM 728 C C . ASN A 1 94 ? 7.848 56.701 8.781 1.00 17.94 94 ASN A C 1
ATOM 729 O O . ASN A 1 94 ? 8.683 57.555 8.428 1.00 16.46 94 ASN A O 1
ATOM 734 N N . GLY A 1 95 ? 6.921 56.201 7.957 1.00 18.74 95 GLY A N 1
ATOM 735 C CA . GLY A 1 95 ? 6.744 56.714 6.607 1.00 18.79 95 GLY A CA 1
ATOM 736 C C . GLY A 1 95 ? 7.512 55.950 5.550 1.00 19.24 95 GLY A C 1
ATOM 737 O O . GLY A 1 95 ? 7.351 56.225 4.351 1.00 20.17 95 GLY A O 1
ATOM 738 N N . HIS A 1 96 ? 8.312 54.959 5.959 1.00 17.52 96 HIS A N 1
ATOM 739 C CA . HIS A 1 96 ? 9.252 54.297 5.050 1.00 16.94 96 HIS A CA 1
ATOM 740 C C . HIS A 1 96 ? 8.966 52.818 4.894 1.00 16.58 96 HIS A C 1
ATOM 741 O O . HIS A 1 96 ? 9.002 52.057 5.860 1.00 15.28 96 HIS A O 1
ATOM 748 N N . PRO A 1 97 ? 8.698 52.366 3.664 1.00 15.84 97 PRO A N 1
ATOM 749 C CA . PRO A 1 97 ? 8.366 50.965 3.429 1.00 16.60 97 PRO A CA 1
ATOM 750 C C . PRO A 1 97 ? 9.420 49.974 3.869 1.00 16.29 97 PRO A C 1
ATOM 751 O O . PRO A 1 97 ? 10.605 50.257 3.675 1.00 17.04 97 PRO A O 1
ATOM 755 N N . PHE A 1 98 ? 9.015 48.853 4.441 1.00 15.99 98 PHE A N 1
ATOM 756 C CA . PHE A 1 98 ? 9.940 47.795 4.784 1.00 16.99 98 PHE A CA 1
ATOM 757 C C . PHE A 1 98 ? 9.452 46.464 4.251 1.00 18.39 98 PHE A C 1
ATOM 758 O O . PHE A 1 98 ? 8.262 46.301 3.932 1.00 17.68 98 PHE A O 1
ATOM 766 N N . GLU A 1 99 ? 10.377 45.520 4.166 1.00 18.57 99 GLU A N 1
ATOM 767 C CA . GLU A 1 99 ? 10.091 44.123 3.885 1.00 20.81 99 GLU A CA 1
ATOM 768 C C . GLU A 1 99 ? 10.791 43.269 4.939 1.00 20.81 99 GLU A C 1
ATOM 769 O O . GLU A 1 99 ? 11.836 43.671 5.474 1.00 21.68 99 GLU A O 1
ATOM 775 N N . PRO A 1 100 ? 10.259 42.086 5.238 1.00 22.05 100 PRO A N 1
ATOM 776 C CA . PRO A 1 100 ? 10.933 41.161 6.158 1.00 21.86 100 PRO A C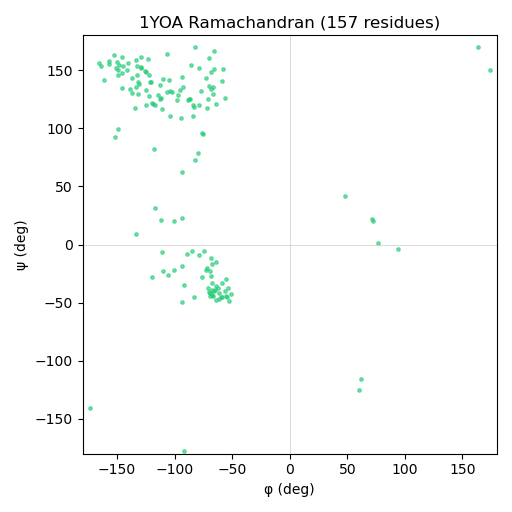A 1
ATOM 777 C C . PRO A 1 100 ? 12.226 40.582 5.597 1.00 21.85 100 PRO A C 1
ATOM 778 O O . PRO A 1 100 ? 12.288 40.130 4.446 1.00 20.95 100 PRO A O 1
ATOM 782 N N . SER A 1 101 ? 13.271 40.586 6.418 1.00 21.73 101 SER A N 1
ATOM 783 C CA . SER A 1 101 ? 14.551 40.005 6.008 1.00 21.87 101 SER A CA 1
ATOM 784 C C . SER A 1 101 ? 14.411 38.478 5.877 1.00 23.54 101 SER A C 1
ATOM 785 O O . SER A 1 101 ? 13.594 37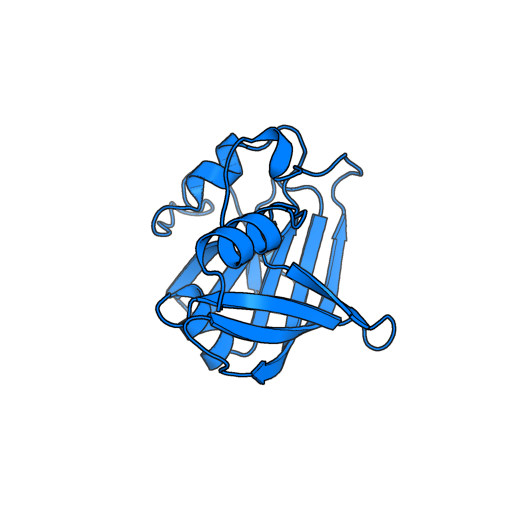.859 6.571 1.00 23.48 101 SER A O 1
ATOM 788 N N . PRO A 1 102 ? 15.168 37.872 4.969 1.00 25.27 102 PRO A N 1
ATOM 789 C CA . PRO A 1 102 ? 14.926 36.462 4.583 1.00 26.03 102 PRO A CA 1
ATOM 790 C C . PRO A 1 102 ? 15.217 35.377 5.623 1.00 26.55 102 PRO A C 1
ATOM 791 O O . PRO A 1 102 ? 14.611 34.312 5.593 1.00 26.45 102 PRO A O 1
ATOM 795 N N . THR A 1 103 ? 16.127 35.628 6.547 1.00 26.88 103 THR A N 1
ATOM 796 C CA . THR A 1 103 ? 16.470 34.638 7.568 1.00 27.31 103 THR A CA 1
ATOM 797 C C . THR A 1 103 ? 15.638 34.867 8.825 1.00 27.28 103 THR A C 1
ATOM 798 O O . THR A 1 103 ? 14.993 33.939 9.339 1.00 27.95 103 THR A O 1
ATOM 802 N N . PHE A 1 104 ? 15.607 36.113 9.308 1.00 26.95 104 PHE A N 1
ATOM 803 C CA . PHE A 1 104 ? 15.024 36.417 10.608 1.00 26.36 104 PHE A CA 1
ATOM 804 C C . PHE A 1 104 ? 13.719 37.218 10.591 1.00 25.37 104 PHE A C 1
ATOM 805 O O . PHE A 1 104 ? 13.138 37.445 11.645 1.00 26.50 104 PHE A O 1
ATOM 813 N N . GLY A 1 105 ? 13.282 37.685 9.430 1.00 24.20 105 GLY A N 1
ATOM 814 C CA . GLY A 1 105 ? 12.032 38.430 9.322 1.00 23.25 105 GLY A CA 1
ATOM 815 C C . GLY A 1 105 ? 12.069 39.837 9.914 1.00 22.06 105 GLY A C 1
ATOM 816 O O . GLY A 1 105 ? 11.042 40.414 10.245 1.00 20.96 105 GLY A O 1
ATOM 817 N N . LEU A 1 106 ? 13.266 40.400 10.032 1.00 20.26 106 LEU A N 1
ATOM 818 C CA . LEU A 1 106 ? 13.433 41.758 10.524 1.00 20.03 106 LEU A CA 1
ATOM 819 C C . LEU A 1 106 ? 13.127 42.810 9.444 1.00 18.53 106 LEU A C 1
ATOM 820 O O . LEU A 1 106 ? 13.337 42.570 8.264 1.00 18.23 106 LEU A O 1
ATOM 825 N N . PRO A 1 107 ? 12.688 43.990 9.850 1.00 18.15 107 PRO A N 1
ATOM 826 C CA . PRO A 1 107 ? 12.380 45.063 8.910 1.00 16.91 107 PRO A CA 1
ATOM 827 C C . PRO A 1 107 ? 13.598 45.555 8.127 1.00 16.88 107 PRO A C 1
ATOM 828 O O . PRO A 1 107 ? 14.592 45.970 8.733 1.00 15.16 107 PRO A O 1
ATOM 832 N N . LEU A 1 108 ? 13.510 45.457 6.801 1.00 15.82 108 LEU A N 1
ATOM 833 C CA . LEU A 1 108 ? 14.492 45.994 5.877 1.00 16.70 108 LEU A CA 1
ATOM 834 C C . LEU A 1 108 ? 13.822 47.160 5.148 1.00 16.06 108 LEU A C 1
ATOM 835 O O . LEU A 1 108 ? 12.809 46.963 4.463 1.00 16.22 108 LEU A O 1
ATOM 840 N N . LEU A 1 109 ? 14.341 48.366 5.330 1.00 14.22 109 LEU A N 1
ATOM 841 C CA . LEU A 1 109 ? 13.806 49.562 4.696 1.00 14.25 109 LEU A CA 1
ATOM 842 C C . LEU A 1 109 ? 14.170 49.472 3.215 1.00 14.53 109 LEU A C 1
ATOM 843 O O . LEU A 1 109 ? 15.347 49.390 2.868 1.00 14.38 109 LEU A O 1
ATOM 848 N N . THR A 1 110 ? 13.157 49.418 2.344 1.00 13.72 110 THR A N 1
ATOM 849 C CA . THR A 1 110 ? 13.430 49.103 0.936 1.00 14.42 110 THR A CA 1
ATOM 850 C C . THR A 1 110 ? 14.177 50.210 0.199 1.00 14.14 110 THR A C 1
ATOM 851 O O . THR A 1 110 ? 14.837 49.932 -0.818 1.00 15.21 110 THR A O 1
ATOM 855 N N . GLU A 1 111 ? 14.088 51.434 0.690 1.00 14.60 111 GLU A N 1
ATOM 856 C CA . GLU A 1 111 ? 14.696 52.592 0.061 1.00 15.05 111 GLU A CA 1
ATOM 857 C C . GLU A 1 111 ? 16.221 52.613 0.195 1.00 15.27 111 GLU A C 1
ATOM 858 O O . GLU A 1 111 ? 16.887 53.307 -0.557 1.00 14.16 111 GLU A O 1
ATOM 864 N N . LEU A 1 112 ? 16.764 51.878 1.167 1.00 14.98 112 LEU A N 1
ATOM 865 C CA . LEU A 1 112 ? 18.185 52.019 1.544 1.00 14.64 112 LEU A CA 1
ATOM 866 C C . LEU A 1 112 ? 18.962 50.998 0.736 1.00 14.84 112 LEU A C 1
ATOM 867 O O . LEU A 1 112 ? 18.523 49.876 0.602 1.00 14.80 112 LEU A O 1
ATOM 872 N N . PRO A 1 113 ? 20.109 51.401 0.162 1.00 14.65 113 PRO A N 1
ATOM 873 C CA . PRO A 1 113 ? 20.797 50.581 -0.854 1.00 14.67 113 PRO A CA 1
ATOM 874 C C . PRO A 1 113 ? 21.524 49.297 -0.378 1.00 14.92 113 PRO A C 1
ATOM 875 O O . PRO A 1 113 ? 21.757 48.376 -1.187 1.00 15.66 113 PRO A O 1
ATOM 879 N N . TYR A 1 114 ? 21.887 49.224 0.906 1.00 13.93 114 TYR A N 1
ATOM 880 C CA . TYR A 1 114 ? 22.690 48.146 1.445 1.00 13.41 114 TYR A CA 1
ATOM 881 C C . TYR A 1 114 ? 22.058 47.670 2.731 1.00 13.20 114 TYR A C 1
ATOM 882 O O . TYR A 1 114 ? 21.608 48.512 3.530 1.00 12.86 114 TYR A O 1
ATOM 891 N N . TRP A 1 115 ? 21.977 46.361 2.902 1.00 12.93 115 TRP A N 1
ATOM 892 C CA . TRP A 1 115 ? 21.476 45.767 4.133 1.00 13.56 115 TRP A CA 1
ATOM 893 C C . TRP A 1 115 ? 22.166 44.494 4.498 1.00 14.02 115 TRP A C 1
ATOM 894 O O . TRP A 1 115 ? 22.697 43.784 3.626 1.00 15.52 115 TRP A O 1
ATOM 905 N N . LEU A 1 116 ? 22.173 44.199 5.804 1.00 13.92 116 LEU A N 1
ATOM 906 C CA . LEU A 1 116 ? 22.661 42.964 6.353 1.00 14.70 116 LEU A CA 1
ATOM 907 C C . LEU A 1 116 ? 21.782 42.520 7.502 1.00 14.84 116 LEU A C 1
ATOM 908 O O . LEU A 1 116 ? 21.192 43.345 8.185 1.00 14.37 116 LEU A O 1
ATOM 913 N N . GLU A 1 117 ? 21.708 41.213 7.680 1.00 16.49 117 GLU A N 1
ATOM 914 C CA . GLU A 1 117 ? 21.130 40.551 8.856 1.00 17.35 117 GLU A CA 1
ATOM 915 C C . GLU A 1 117 ? 22.256 39.911 9.634 1.00 17.35 117 GLU A C 1
ATOM 916 O O . GLU A 1 117 ? 23.174 39.350 9.035 1.00 18.42 117 GLU A O 1
ATOM 922 N N . ALA A 1 118 ? 22.172 39.942 10.953 1.00 17.46 118 ALA A N 1
ATOM 923 C CA . ALA A 1 118 ? 23.264 39.467 11.796 1.00 18.29 118 ALA A CA 1
ATOM 924 C C . ALA A 1 118 ? 22.773 38.810 13.092 1.00 18.89 118 ALA A C 1
ATOM 925 O O . ALA A 1 118 ? 21.738 39.175 13.641 1.00 18.23 118 ALA A O 1
ATOM 927 N N . GLU A 1 119 ? 23.526 37.818 13.558 1.00 19.25 119 GLU A N 1
ATOM 928 C CA . GLU A 1 119 ? 23.249 37.120 14.791 1.00 20.67 119 GLU A CA 1
ATOM 929 C C . GLU A 1 119 ? 24.258 37.569 15.824 1.00 20.12 119 GLU A C 1
ATOM 930 O O . GLU A 1 119 ? 25.458 37.553 15.562 1.00 20.32 119 GLU A O 1
ATOM 936 N N . VAL A 1 120 ? 23.779 37.932 16.996 1.00 19.00 120 VAL A N 1
ATOM 937 C CA . VAL A 1 120 ? 24.639 38.417 18.062 1.00 19.31 120 VAL A CA 1
ATOM 938 C C . VAL A 1 120 ? 25.553 37.280 18.564 1.00 19.47 120 VAL A C 1
ATOM 939 O O . VAL A 1 120 ? 25.094 36.177 18.806 1.00 18.56 120 VAL A O 1
ATOM 943 N N . ARG A 1 121 ? 26.848 37.562 18.643 1.00 18.89 121 ARG A N 1
ATOM 944 C CA . ARG A 1 121 ? 27.853 36.615 19.129 1.00 20.00 121 ARG A CA 1
ATOM 945 C C . ARG A 1 121 ? 28.336 36.980 20.510 1.00 20.49 121 ARG A C 1
ATOM 946 O O . ARG A 1 121 ? 28.775 36.108 21.271 1.00 21.55 121 ARG A O 1
ATOM 954 N N . HIS A 1 122 ? 28.246 38.266 20.831 1.00 19.53 122 HIS A N 1
ATOM 955 C CA . HIS A 1 122 ? 28.785 38.811 22.035 1.00 20.15 122 HIS A CA 1
ATOM 956 C C . HIS A 1 122 ? 28.169 40.172 22.384 1.00 19.69 122 HIS A C 1
ATOM 957 O O . HIS A 1 122 ? 27.936 40.996 21.522 1.00 18.58 122 HIS A O 1
ATOM 964 N N . LEU A 1 123 ? 27.923 40.414 23.667 1.00 19.88 123 LEU A N 1
ATOM 965 C CA . LEU A 1 123 ? 27.444 41.695 24.116 1.00 20.59 123 LEU A CA 1
ATOM 966 C C . LEU A 1 123 ? 28.228 42.125 25.351 1.00 20.52 123 LEU A C 1
ATOM 967 O O . LEU A 1 123 ? 28.212 41.438 26.388 1.00 20.89 123 LEU A O 1
ATOM 972 N N . TYR A 1 124 ? 28.944 43.237 25.227 1.00 19.52 124 TYR A N 1
ATOM 973 C CA . TYR A 1 124 ? 29.743 43.778 26.316 1.00 19.28 124 TYR A CA 1
ATOM 974 C C . TYR A 1 124 ? 29.022 44.962 26.897 1.00 18.94 124 TYR A C 1
ATOM 975 O O . TYR A 1 124 ? 28.911 45.996 26.239 1.00 17.71 124 TYR A O 1
ATOM 984 N N . PRO A 1 125 ? 28.510 44.832 28.120 1.00 19.53 125 PRO A N 1
ATOM 985 C CA . PRO A 1 125 ? 27.779 45.947 28.743 1.00 20.41 125 PRO A CA 1
ATOM 986 C C . PRO A 1 125 ? 28.698 46.983 29.388 1.00 20.49 125 PRO A C 1
ATOM 987 O O . PRO A 1 125 ? 28.785 47.105 30.625 1.00 20.67 125 PRO A O 1
ATOM 991 N N . GLY A 1 126 ? 29.371 47.777 28.560 1.00 20.77 126 GLY A N 1
ATOM 992 C CA . GLY A 1 126 ? 30.439 48.628 29.044 1.00 20.38 126 GLY A CA 1
ATOM 993 C C . GLY A 1 126 ? 30.050 49.879 29.784 1.00 20.68 126 GLY A C 1
ATOM 994 O O . GLY A 1 126 ? 30.821 50.378 30.599 1.00 19.32 126 GLY A O 1
ATOM 995 N N . GLY A 1 127 ? 28.875 50.427 29.471 1.00 20.61 127 GLY A N 1
ATOM 996 C CA . GLY A 1 127 ? 28.460 51.683 30.060 1.00 20.36 127 GLY A CA 1
ATOM 997 C C . GLY A 1 127 ? 27.040 52.007 29.658 1.00 19.81 127 GLY A C 1
ATOM 998 O O . GLY A 1 127 ? 26.188 51.110 29.570 1.00 20.79 127 GLY A O 1
ATOM 999 N N . ASP A 1 128 ? 26.786 53.276 29.389 1.00 18.63 128 ASP A N 1
ATOM 1000 C CA . ASP A 1 128 ? 25.453 53.683 28.947 1.00 18.60 128 ASP A CA 1
ATOM 1001 C C . ASP A 1 128 ? 25.081 53.069 27.583 1.00 17.73 128 ASP A C 1
ATOM 1002 O O . ASP A 1 128 ? 23.922 53.076 27.216 1.00 17.43 128 ASP A O 1
ATOM 1007 N N . HIS A 1 129 ? 26.071 52.542 26.856 1.00 16.37 129 HIS A N 1
ATOM 1008 C CA . HIS A 1 129 ? 25.845 51.747 25.641 1.00 16.58 129 HIS A CA 1
ATOM 1009 C C . HIS A 1 129 ? 26.489 50.388 25.841 1.00 16.99 129 HIS A C 1
ATOM 1010 O O . HIS A 1 129 ? 27.533 50.282 26.529 1.00 18.27 129 HIS A O 1
ATOM 1017 N N . SER A 1 130 ? 25.880 49.354 25.281 1.00 16.29 130 SER A N 1
ATOM 1018 C CA . SER A 1 130 ? 26.510 48.061 25.150 1.00 16.14 130 SER A CA 1
ATOM 1019 C C . SER A 1 130 ? 27.174 47.961 23.782 1.00 16.88 130 SER A C 1
ATOM 1020 O O . SER A 1 130 ? 26.670 48.498 22.816 1.00 16.54 130 SER A O 1
ATOM 1023 N N . LEU A 1 131 ? 28.324 47.292 23.718 1.00 15.87 131 LEU A N 1
ATOM 1024 C CA . LEU A 1 131 ? 28.979 46.998 22.456 1.00 15.73 131 LEU A CA 1
ATOM 1025 C C . LEU A 1 131 ? 28.533 45.596 22.025 1.00 15.15 131 LEU A C 1
ATOM 1026 O O . LEU A 1 131 ? 28.873 44.585 22.639 1.00 16.62 131 LEU A O 1
ATOM 1031 N N . VAL A 1 132 ? 27.708 45.552 20.993 1.00 15.20 132 VAL A N 1
ATOM 1032 C CA . VAL A 1 132 ? 27.088 44.332 20.498 1.00 15.33 132 VAL A CA 1
ATOM 1033 C C . VAL A 1 132 ? 27.937 43.867 19.317 1.00 15.91 132 VAL A C 1
ATOM 1034 O O . VAL A 1 132 ? 28.176 44.641 18.403 1.00 16.77 132 VAL A O 1
ATOM 1038 N N . VAL A 1 133 ? 28.431 42.642 19.357 1.00 16.00 133 VAL A N 1
ATOM 1039 C CA . VAL A 1 133 ? 29.175 42.115 18.226 1.00 15.96 133 VAL A CA 1
ATOM 1040 C C . VAL A 1 133 ? 28.355 41.018 17.589 1.00 15.79 133 VAL A C 1
ATOM 1041 O O . VAL A 1 133 ? 27.982 40.071 18.262 1.00 17.05 133 VAL A O 1
ATOM 1045 N N . ALA A 1 134 ? 28.116 41.138 16.292 1.00 15.70 134 ALA A N 1
ATOM 1046 C CA . ALA A 1 134 ? 27.235 40.235 15.562 1.00 15.91 134 ALA A CA 1
ATOM 1047 C C . ALA A 1 134 ? 27.872 39.742 14.263 1.00 15.85 134 ALA A C 1
ATOM 1048 O O . ALA A 1 134 ? 28.613 40.462 13.613 1.00 15.13 134 ALA A O 1
ATOM 1050 N N . GLU A 1 135 ? 27.581 38.497 13.895 1.00 16.48 135 GLU A N 1
ATOM 1051 C CA . GLU A 1 135 ? 28.098 37.908 12.667 1.00 17.03 135 GLU A CA 1
ATOM 1052 C C . GLU A 1 135 ? 27.077 38.067 11.542 1.00 17.69 135 GLU A C 1
ATOM 1053 O O . GLU A 1 135 ? 25.890 37.781 11.722 1.00 17.27 135 GLU A O 1
ATOM 1059 N N . VAL A 1 136 ? 27.539 38.520 10.383 1.00 17.06 136 VAL A N 1
ATOM 1060 C CA . VAL A 1 136 ? 26.679 38.730 9.241 1.00 18.35 136 VAL A CA 1
ATOM 1061 C C . VAL A 1 136 ? 26.255 37.345 8.718 1.00 19.21 136 VAL A C 1
ATOM 1062 O O . VAL A 1 136 ? 27.100 36.496 8.465 1.00 18.80 136 VAL A O 1
ATOM 1066 N N . VAL A 1 137 ? 24.954 37.110 8.606 1.00 20.11 137 VAL A N 1
ATOM 1067 C CA . VAL A 1 137 ? 24.446 35.817 8.110 1.00 21.50 137 VAL A CA 1
ATOM 1068 C C . VAL A 1 137 ? 23.800 35.922 6.726 1.00 21.16 137 VAL A C 1
ATOM 1069 O O . VAL A 1 137 ? 23.761 34.951 6.000 1.00 22.61 137 VAL A O 1
ATOM 1073 N N . GLU A 1 138 ? 23.343 37.107 6.339 1.00 19.77 138 GLU A N 1
A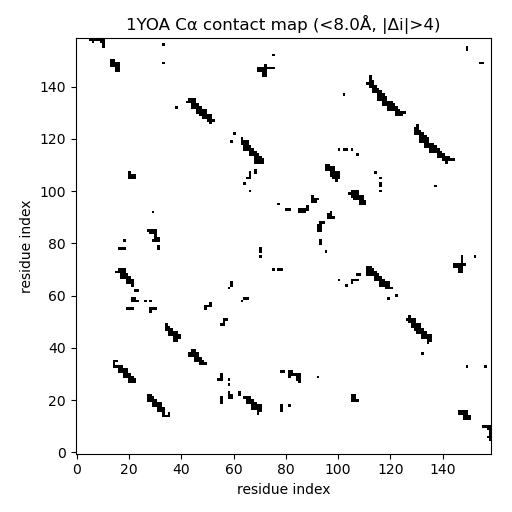TOM 1074 C CA . GLU A 1 138 ? 22.883 37.350 4.978 1.00 19.57 138 GLU A CA 1
ATOM 1075 C C . GLU A 1 138 ? 22.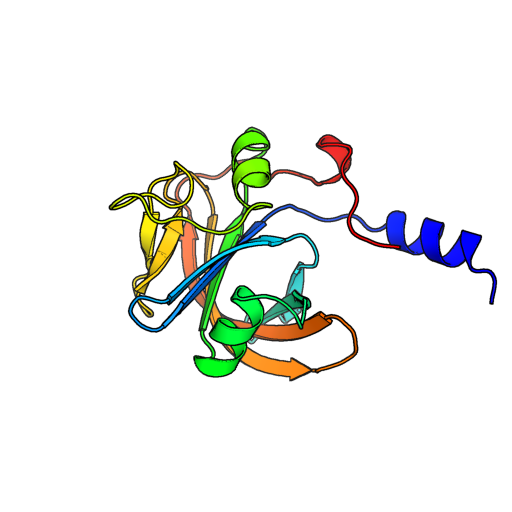976 38.846 4.693 1.00 18.05 138 GLU A C 1
ATOM 1076 O O . GLU A 1 138 ? 22.985 39.653 5.613 1.00 15.72 138 GLU A O 1
ATOM 1082 N N . ALA A 1 139 ? 23.089 39.207 3.433 1.00 16.90 139 ALA A N 1
ATOM 1083 C CA . ALA A 1 139 ? 23.177 40.602 3.025 1.00 17.40 139 ALA A CA 1
ATOM 1084 C C . ALA A 1 139 ? 22.644 40.782 1.620 1.00 18.34 139 ALA A C 1
ATOM 1085 O O . ALA A 1 139 ? 22.483 39.818 0.877 1.00 18.84 139 ALA A O 1
ATOM 1087 N N . GLY A 1 140 ? 22.356 42.011 1.277 1.00 17.80 140 GLY A N 1
ATOM 1088 C CA . GLY A 1 140 ? 21.882 42.365 -0.035 1.00 18.45 140 GLY A CA 1
ATOM 1089 C C . GLY A 1 140 ? 22.248 43.766 -0.458 1.00 18.83 140 GLY A C 1
ATOM 1090 O O . GLY A 1 140 ? 22.375 44.677 0.364 1.00 17.98 140 GLY A O 1
ATOM 1091 N N . VAL A 1 141 ? 22.372 43.953 -1.771 1.00 19.34 141 VAL A N 1
ATOM 1092 C CA . VAL A 1 141 ? 22.638 45.249 -2.382 1.00 20.28 141 VAL A CA 1
ATOM 1093 C C . VAL A 1 141 ? 21.517 45.552 -3.378 1.00 20.46 141 VAL A C 1
ATOM 1094 O O . VAL A 1 141 ? 21.216 44.720 -4.233 1.00 21.15 141 VAL A O 1
ATOM 1098 N N . ARG A 1 142 ? 20.881 46.718 -3.277 1.00 21.05 142 ARG A N 1
ATOM 1099 C CA . ARG A 1 142 ? 19.825 47.095 -4.218 1.00 21.15 142 ARG A CA 1
ATOM 1100 C C . ARG A 1 142 ? 20.412 47.882 -5.389 1.00 22.28 142 ARG A C 1
ATOM 1101 O O . ARG A 1 142 ? 19.937 47.792 -6.523 1.00 21.45 142 ARG A O 1
ATOM 1109 N N . ARG A 1 143 ? 21.430 48.673 -5.070 1.00 22.70 143 ARG A N 1
ATOM 1110 C CA . ARG A 1 143 ? 22.211 49.459 -6.030 1.00 23.38 143 ARG A CA 1
ATOM 1111 C C . ARG A 1 143 ? 23.494 49.927 -5.327 1.00 24.29 143 ARG A C 1
ATOM 1112 O O . ARG A 1 143 ? 23.530 50.014 -4.096 1.00 22.62 143 ARG A O 1
ATOM 1120 N N . GLU A 1 144 ? 24.546 50.215 -6.082 1.00 25.23 144 GLU A N 1
ATOM 1121 C CA . GLU A 1 144 ? 25.754 50.772 -5.482 1.00 26.81 144 GLU A CA 1
ATOM 1122 C C . GLU A 1 144 ? 25.579 52.265 -5.457 1.00 27.06 144 GLU A C 1
ATOM 1123 O O . GLU A 1 144 ? 25.239 52.880 -6.472 1.00 28.18 144 GLU A O 1
ATOM 1129 N N . GLU A 1 145 ? 25.713 52.850 -4.270 1.00 26.96 145 GLU A N 1
ATOM 1130 C CA . GLU A 1 145 ? 25.673 54.294 -4.129 1.00 26.91 145 GLU A CA 1
ATOM 1131 C C . GLU A 1 145 ? 26.611 54.763 -3.036 1.00 25.11 145 GLU A C 1
ATOM 1132 O O . GLU A 1 145 ? 27.001 53.995 -2.180 1.00 23.92 145 GLU A O 1
ATOM 1138 N N . LYS A 1 146 ? 26.949 56.043 -3.079 1.00 24.07 146 LYS A N 1
ATOM 1139 C CA . LYS A 1 146 ? 27.749 56.676 -2.042 1.00 24.10 146 LYS A CA 1
ATOM 1140 C C . LYS A 1 146 ? 26.899 56.690 -0.770 1.00 22.57 146 LYS A C 1
ATOM 1141 O O . LYS A 1 146 ? 25.729 57.037 -0.850 1.00 22.59 146 LYS A O 1
ATOM 1147 N N . PRO A 1 147 ? 27.460 56.337 0.384 1.00 21.67 147 PRO A N 1
ATOM 1148 C CA . PRO A 1 147 ? 26.695 56.374 1.639 1.00 20.34 147 PRO A CA 1
ATOM 1149 C C . PRO A 1 147 ? 26.653 57.764 2.249 1.00 20.72 147 PRO A C 1
ATOM 1150 O O . PRO A 1 147 ? 27.353 58.674 1.797 1.00 19.95 147 PRO A O 1
ATOM 1154 N N . LEU A 1 148 ? 25.820 57.929 3.271 1.00 20.17 148 LEU A N 1
ATOM 1155 C CA . LEU A 1 148 ? 25.676 59.196 4.000 1.00 20.27 148 LEU A CA 1
ATOM 1156 C C . LEU A 1 148 ? 26.767 59.274 5.059 1.00 20.62 148 LEU A C 1
ATOM 1157 O O . LEU A 1 148 ? 26.831 58.416 5.936 1.00 20.59 148 LEU A O 1
ATOM 1162 N N . VAL A 1 149 ? 27.616 60.297 4.977 1.00 21.35 149 VAL A N 1
ATOM 1163 C CA . VAL A 1 149 ? 28.709 60.505 5.929 1.00 22.23 149 VAL A CA 1
ATOM 1164 C C . VAL A 1 149 ? 28.223 61.517 6.961 1.00 23.08 149 VAL A C 1
ATOM 1165 O O . VAL A 1 149 ? 27.714 62.559 6.597 1.00 22.73 149 VAL A O 1
ATOM 1169 N N . MET A 1 150 ? 28.357 61.190 8.240 1.00 24.50 150 MET A N 1
ATOM 1170 C CA . MET A 1 150 ? 27.821 62.051 9.296 1.00 26.63 150 MET A CA 1
ATOM 1171 C C . MET A 1 150 ? 28.303 63.498 9.199 1.00 26.74 150 MET A C 1
ATOM 1172 O O . MET A 1 150 ? 27.526 64.406 9.429 1.00 26.29 150 MET A O 1
ATOM 1177 N N . TRP A 1 151 ? 29.556 63.719 8.809 1.00 27.25 151 TRP A N 1
ATOM 1178 C CA . TRP A 1 151 ? 30.084 65.087 8.674 1.00 28.60 151 TRP A CA 1
ATOM 1179 C C . TRP A 1 151 ? 29.178 65.970 7.828 1.00 29.21 151 TRP A C 1
ATOM 1180 O O . TRP A 1 151 ? 28.955 67.133 8.153 1.00 29.68 151 TRP A O 1
ATOM 1191 N N . ASP A 1 152 ? 28.692 65.409 6.728 1.00 30.12 152 ASP A N 1
ATOM 1192 C CA . ASP A 1 152 ? 27.903 66.135 5.730 1.00 31.29 152 ASP A CA 1
ATOM 1193 C C . ASP A 1 152 ? 26.503 66.569 6.216 1.00 31.16 152 ASP A C 1
ATOM 1194 O O . ASP A 1 152 ? 25.839 67.375 5.545 1.00 30.72 152 ASP A O 1
ATOM 1199 N N . THR A 1 153 ? 26.072 66.039 7.362 1.00 30.12 153 THR A N 1
ATOM 1200 C CA . THR A 1 153 ? 24.775 66.376 7.964 1.00 30.11 153 THR A CA 1
ATOM 1201 C C . THR A 1 153 ? 24.864 67.514 8.987 1.00 30.37 153 THR A C 1
ATOM 1202 O O . THR A 1 153 ? 23.843 68.114 9.341 1.00 29.96 153 THR A O 1
ATOM 1206 N N . GLY A 1 154 ? 26.079 67.781 9.471 1.00 30.52 154 GLY A N 1
ATOM 1207 C CA . GLY A 1 154 ? 26.302 68.706 10.575 1.00 30.78 154 GLY A CA 1
ATOM 1208 C C . GLY A 1 154 ? 25.952 68.151 11.951 1.00 30.89 154 GLY A C 1
ATOM 1209 O O . GLY A 1 154 ? 26.081 68.861 12.939 1.00 31.67 154 GLY A O 1
ATOM 1210 N N . TRP A 1 155 ? 25.507 66.896 12.028 1.00 30.54 155 TRP A N 1
ATOM 1211 C CA . TRP A 1 155 ? 25.129 66.292 13.306 1.00 30.38 155 TRP A CA 1
ATOM 1212 C C . TRP A 1 155 ? 26.343 65.688 14.016 1.00 29.85 155 TRP A C 1
ATOM 1213 O O . TRP A 1 155 ? 27.317 65.312 13.360 1.00 29.23 155 TRP A O 1
ATOM 1224 N N . PHE A 1 156 ? 26.262 65.591 15.343 1.00 29.02 156 PHE A N 1
ATOM 1225 C CA . PHE A 1 156 ? 27.232 64.822 16.147 1.00 29.03 156 PHE A CA 1
ATOM 1226 C C . PHE A 1 156 ? 26.506 63.864 17.099 1.00 26.79 156 PHE A C 1
ATOM 1227 O O . PHE A 1 156 ? 25.356 64.094 17.453 1.00 28.32 156 PHE A O 1
ATOM 1235 N N . TYR A 1 157 ? 27.167 62.765 17.443 1.00 24.06 157 TYR A N 1
ATOM 1236 C CA . TYR A 1 157 ? 26.764 61.817 18.476 1.00 21.71 157 TYR A CA 1
ATOM 1237 C C . TYR A 1 157 ? 28.080 61.228 18.973 1.00 21.94 157 TYR A C 1
ATOM 1238 O O . TYR A 1 157 ? 28.607 60.266 18.409 1.00 20.37 157 TYR A O 1
ATOM 1247 N N . GLY A 1 158 ? 28.608 61.836 20.011 1.00 20.91 158 GLY A N 1
ATOM 1248 C CA . GLY A 1 158 ? 29.916 61.473 20.523 1.00 21.80 158 GLY A CA 1
ATOM 1249 C C . GLY A 1 158 ? 30.422 62.582 21.427 1.00 22.47 158 GLY A C 1
ATOM 1250 O O . GLY A 1 158 ? 29.827 63.671 21.485 1.00 23.02 158 GLY A O 1
ATOM 1251 N N . GLY A 1 159 ? 31.507 62.304 22.135 1.00 22.85 159 GLY A N 1
ATOM 1252 C CA . GLY A 1 159 ? 32.118 63.259 23.033 1.00 23.07 159 GLY A CA 1
ATOM 1253 C C . GLY A 1 159 ? 32.189 62.716 24.432 1.00 23.24 159 GLY A C 1
ATOM 1254 O O . GLY A 1 159 ? 31.833 61.568 24.744 1.00 21.70 159 GLY A O 1
#

Organism: Thermus thermophilus (strain ATCC 27634 / DSM 579 / HB8) (NCBI:txid300852)

CATH classification: 2.30.110.10

Foldseek 3Di:
DPVVVQQVVFQVDWWFWKKKWFDDVPDIAIAIATQKDFDDVVQGKIKGWAFCPDSRNVRCVVPQKMKMFFAFQPVVVVNVQRHDTWDDDDQATSRFGFFQDDPGGITDGPVTFKMFMWGWPDWACDDSTIITMTGTDDMDGNDDHHTHIVVVVVDTDTD